Protein AF-A0A7W1RM24-F1 (afdb_monomer)

Mean predicted aligned error: 7.02 Å

Secondary structure (DSSP, 8-state):
----------PPP--HHHHHHHHHTTSSSHHHHHHHHHHHHHHTSS-EEETTEEE-----

Foldseek 3Di:
DDDPPPVPPPDDDDDPVVLLVVLVVVDDDPVSSLVVSQCCLQVVVDWDDDPNDTDSDHDD

Sequence (60 aa):
MKKNTQILKTRPRLSLGDLILAVSSCTKNTKETVATVADLLASGQVRVESNGRFNRARVC

pLDDT: m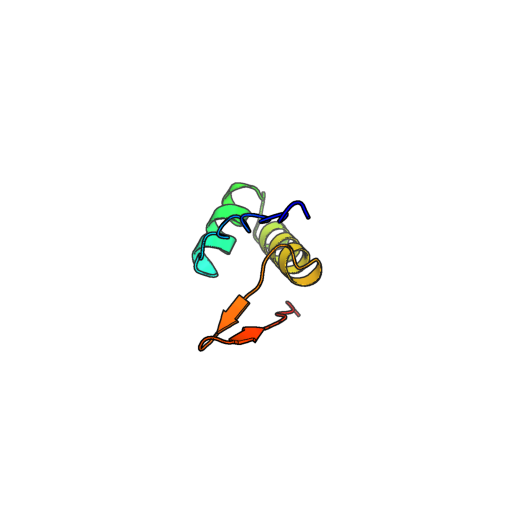ean 85.82, std 13.56, range [42.62, 97.06]

Radius of gyration: 14.71 Å; Cα contacts (8 Å, |Δi|>4): 38; chains: 1; bounding box: 21×28×51 Å

Solvent-accessible surface area (backbone atoms only — not comparable to full-atom values): 3972 Å² total; per-residue (Å²): 133,90,80,81,76,74,76,73,74,81,74,84,86,70,56,73,65,54,53,50,52,60,43,43,77,76,35,96,45,70,68,53,27,51,52,50,52,36,49,36,35,70,72,55,80,47,75,48,73,55,95,92,38,81,46,87,60,80,77,131

Structure (mmCIF, N/CA/C/O backbone):
data_AF-A0A7W1RM24-F1
#
_entry.id   AF-A0A7W1RM24-F1
#
loop_
_atom_site.group_PDB
_atom_site.id
_atom_site.type_symbol
_atom_site.label_atom_id
_atom_site.label_alt_id
_atom_site.label_comp_id
_atom_site.label_asym_id
_atom_site.label_entity_id
_atom_site.label_seq_id
_atom_site.pdbx_PDB_ins_code
_atom_site.Cartn_x
_atom_site.Cartn_y
_atom_site.Cartn_z
_atom_site.occupancy
_atom_site.B_iso_or_equiv
_atom_site.auth_seq_id
_atom_site.auth_comp_id
_atom_site.auth_asym_id
_atom_site.auth_atom_id
_atom_site.pdbx_PDB_model_num
ATOM 1 N N . MET A 1 1 ? -7.413 18.131 -37.400 1.00 42.62 1 MET A N 1
ATOM 2 C CA . MET A 1 1 ? -7.569 17.110 -36.334 1.00 42.62 1 MET A CA 1
ATOM 3 C C . MET A 1 1 ? -6.870 17.618 -35.074 1.00 42.62 1 MET A C 1
ATOM 5 O O . MET A 1 1 ? -5.656 17.778 -35.103 1.00 42.62 1 MET A O 1
ATOM 9 N N . LYS A 1 2 ? -7.609 17.972 -34.010 1.00 45.06 2 LYS A N 1
ATOM 10 C CA . LYS A 1 2 ? -7.016 18.462 -32.749 1.00 45.06 2 LYS A CA 1
ATOM 11 C C . LYS A 1 2 ? -6.293 17.304 -32.051 1.00 45.06 2 LYS A C 1
ATOM 13 O O . LYS A 1 2 ? -6.939 16.351 -31.627 1.00 45.06 2 LYS A O 1
ATOM 18 N N . LYS A 1 3 ? -4.962 17.373 -31.953 1.00 54.78 3 LYS A N 1
ATOM 19 C CA . LYS A 1 3 ? -4.161 16.432 -31.158 1.00 54.78 3 LYS A CA 1
ATOM 20 C C . LYS A 1 3 ? -4.405 16.754 -29.684 1.00 54.78 3 LYS A C 1
ATOM 22 O O . LYS A 1 3 ? -3.892 17.742 -29.174 1.00 54.78 3 LYS A O 1
ATOM 27 N N . ASN A 1 4 ? -5.247 15.958 -29.030 1.00 62.34 4 ASN A N 1
ATOM 28 C CA . ASN A 1 4 ? -5.466 16.022 -27.588 1.00 62.34 4 ASN A CA 1
ATOM 29 C C . ASN A 1 4 ? -4.250 15.381 -26.908 1.00 62.34 4 ASN A C 1
ATOM 31 O O . ASN A 1 4 ? -4.269 14.208 -26.541 1.00 62.34 4 ASN A O 1
ATOM 35 N N . THR A 1 5 ? -3.149 16.125 -26.811 1.00 61.19 5 THR A N 1
ATOM 36 C CA . THR A 1 5 ? -2.005 15.746 -25.983 1.00 61.19 5 THR A CA 1
ATOM 37 C C . THR A 1 5 ? -2.468 15.867 -24.538 1.00 61.19 5 THR A C 1
ATOM 39 O O . THR A 1 5 ? -2.335 16.909 -23.903 1.00 61.19 5 THR A O 1
ATOM 42 N N . GLN A 1 6 ? -3.099 14.810 -24.027 1.00 63.09 6 GLN A N 1
ATOM 43 C CA . GLN A 1 6 ? -3.281 14.641 -22.596 1.00 63.09 6 GLN A CA 1
ATOM 44 C C . GLN A 1 6 ? -1.869 14.565 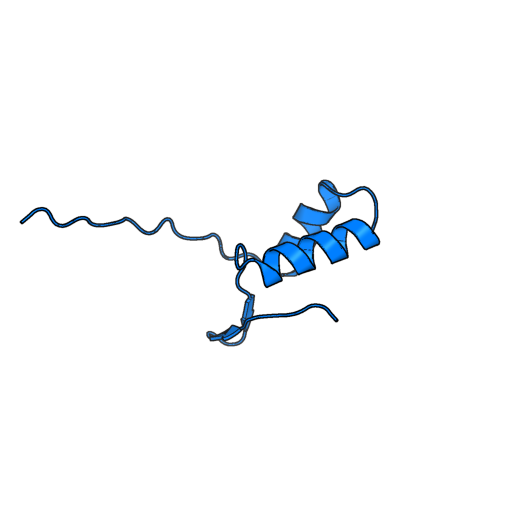-22.026 1.00 63.09 6 GLN A C 1
ATOM 46 O O . GLN A 1 6 ? -1.210 13.532 -22.120 1.00 63.09 6 GLN A O 1
ATOM 51 N N . ILE A 1 7 ? -1.364 15.694 -21.530 1.00 62.28 7 ILE A N 1
ATOM 52 C CA . ILE A 1 7 ? -0.139 15.746 -20.743 1.00 62.28 7 ILE A CA 1
ATOM 53 C C . ILE A 1 7 ? -0.459 14.903 -19.512 1.00 62.28 7 ILE A C 1
ATOM 55 O O . ILE A 1 7 ? -1.076 15.384 -18.562 1.00 62.28 7 ILE A O 1
ATOM 59 N N . LEU A 1 8 ? -0.167 13.603 -19.587 1.00 63.28 8 LEU A N 1
ATOM 60 C CA . LEU A 1 8 ? -0.318 12.675 -18.480 1.00 63.28 8 LEU A CA 1
ATOM 61 C C . LEU A 1 8 ? 0.535 13.256 -17.359 1.00 63.28 8 LEU A C 1
ATOM 63 O O . LEU A 1 8 ? 1.761 13.205 -17.436 1.00 63.28 8 LEU A O 1
ATOM 67 N N . LYS A 1 9 ? -0.110 13.887 -16.369 1.00 62.78 9 LYS A N 1
ATOM 68 C CA . LYS A 1 9 ? 0.576 14.437 -15.200 1.00 62.78 9 LYS A CA 1
ATOM 69 C C . LYS A 1 9 ? 1.499 13.350 -14.668 1.00 62.78 9 LYS A C 1
ATOM 71 O O . LYS A 1 9 ? 1.029 12.261 -14.327 1.00 62.78 9 LYS A O 1
ATOM 76 N N . THR A 1 10 ? 2.796 13.641 -14.640 1.00 67.94 10 THR A N 1
ATOM 77 C CA . THR A 1 10 ? 3.805 12.735 -14.105 1.00 67.94 10 THR A CA 1
ATOM 78 C C . THR A 1 10 ? 3.393 12.388 -12.684 1.00 67.94 10 THR A C 1
ATOM 80 O O . THR A 1 10 ? 3.352 13.259 -11.816 1.00 67.94 10 THR A O 1
ATOM 83 N N . ARG A 1 11 ? 3.007 11.130 -12.449 1.00 73.50 11 ARG A N 1
ATOM 84 C CA . ARG A 1 11 ? 2.698 10.683 -11.093 1.00 73.50 11 ARG A CA 1
ATOM 85 C C . ARG A 1 11 ? 4.016 10.666 -10.316 1.00 73.50 11 ARG A C 1
ATOM 87 O O . ARG A 1 11 ? 4.972 10.073 -10.822 1.00 73.50 11 ARG A O 1
ATOM 94 N N . PRO A 1 12 ? 4.098 11.313 -9.143 1.00 80.19 12 PRO A N 1
ATOM 95 C CA . PRO A 1 12 ? 5.308 11.261 -8.339 1.00 80.19 12 PRO A CA 1
ATOM 96 C C . PRO A 1 12 ? 5.608 9.801 -7.990 1.00 80.19 12 PRO A C 1
ATOM 98 O O . PRO A 1 12 ? 4.720 9.057 -7.568 1.00 80.19 12 PRO A O 1
ATOM 101 N N . ARG A 1 13 ? 6.855 9.383 -8.220 1.00 86.50 13 ARG A N 1
ATOM 102 C CA . ARG A 1 13 ? 7.354 8.091 -7.755 1.00 86.50 13 ARG A CA 1
ATOM 103 C C . ARG A 1 13 ? 7.812 8.271 -6.319 1.00 86.50 13 ARG A C 1
ATOM 105 O O . ARG A 1 13 ? 8.715 9.057 -6.060 1.00 86.50 13 ARG A O 1
ATOM 112 N N . LEU A 1 14 ? 7.164 7.555 -5.418 1.00 89.06 14 LEU A N 1
ATOM 113 C CA . LEU A 1 14 ? 7.469 7.545 -3.995 1.00 89.06 14 LEU A CA 1
ATOM 114 C C . LEU A 1 14 ? 7.775 6.111 -3.580 1.00 89.06 14 LEU A C 1
ATOM 116 O O . LEU A 1 14 ? 7.278 5.166 -4.205 1.00 89.06 14 LEU A O 1
ATOM 120 N N . SER A 1 15 ? 8.586 5.941 -2.539 1.00 91.56 15 SER A N 1
ATOM 121 C CA . SER A 1 15 ? 8.763 4.617 -1.953 1.00 91.56 15 SER A CA 1
ATOM 122 C C . SER A 1 15 ? 7.472 4.177 -1.252 1.00 91.56 15 SER A C 1
ATOM 124 O O . SER A 1 15 ? 6.630 4.995 -0.873 1.00 91.56 15 SER A O 1
ATOM 126 N N . LEU A 1 16 ? 7.308 2.868 -1.040 1.00 91.31 16 LEU A N 1
ATOM 127 C CA . LEU A 1 16 ? 6.199 2.364 -0.224 1.00 91.31 16 LEU A CA 1
ATOM 128 C C . LEU A 1 16 ? 6.260 2.928 1.208 1.00 91.31 16 LEU A C 1
ATOM 130 O O . LEU A 1 16 ? 5.219 3.196 1.801 1.00 91.31 16 LEU A O 1
ATOM 134 N N . GLY A 1 17 ? 7.469 3.149 1.735 1.00 93.94 17 GLY A N 1
ATOM 135 C CA . GLY A 1 17 ? 7.680 3.771 3.042 1.00 93.94 17 GLY A CA 1
ATOM 136 C C . GLY A 1 17 ? 7.138 5.198 3.105 1.00 93.94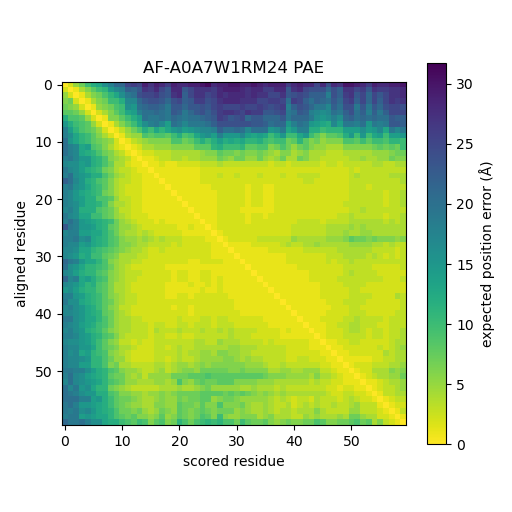 17 GLY A C 1
ATOM 137 O O . GLY A 1 17 ? 6.445 5.531 4.060 1.00 93.94 17 GLY A O 1
ATOM 138 N N . ASP A 1 18 ? 7.361 6.003 2.064 1.00 94.19 18 ASP A N 1
ATOM 139 C CA . ASP A 1 18 ? 6.846 7.379 1.996 1.00 94.19 18 ASP A CA 1
ATOM 140 C C . ASP A 1 18 ? 5.317 7.410 1.936 1.00 94.19 18 ASP A C 1
ATOM 142 O O . ASP A 1 18 ? 4.685 8.250 2.575 1.00 94.19 18 ASP A O 1
ATOM 146 N N . LEU A 1 19 ? 4.710 6.468 1.203 1.00 92.75 19 LEU A N 1
ATOM 147 C CA . LEU A 1 19 ? 3.256 6.315 1.184 1.00 92.75 19 LEU A CA 1
ATOM 148 C C . LEU A 1 19 ? 2.726 5.989 2.584 1.00 92.75 19 LEU A C 1
ATOM 150 O O . LEU A 1 19 ? 1.784 6.628 3.042 1.00 92.75 19 LEU A O 1
ATOM 154 N N . ILE A 1 20 ? 3.332 5.016 3.270 1.00 94.81 20 ILE A N 1
ATOM 155 C CA . ILE A 1 20 ? 2.926 4.632 4.628 1.00 94.81 20 ILE A CA 1
ATOM 156 C C . ILE A 1 20 ? 3.100 5.811 5.587 1.00 94.81 20 ILE A C 1
ATOM 158 O O . ILE A 1 20 ? 2.196 6.080 6.372 1.00 94.81 20 ILE A O 1
ATOM 162 N N . LEU A 1 21 ? 4.213 6.542 5.500 1.00 96.81 21 LEU A N 1
ATOM 163 C CA . LEU A 1 21 ? 4.479 7.702 6.345 1.00 96.81 21 LEU A CA 1
ATOM 164 C C . LEU A 1 21 ? 3.422 8.795 6.137 1.00 96.81 21 LEU A C 1
ATOM 166 O O . LEU A 1 21 ? 2.851 9.287 7.111 1.00 96.81 21 LEU A O 1
ATOM 170 N N . ALA A 1 22 ? 3.104 9.116 4.882 1.00 94.94 22 ALA A N 1
ATOM 171 C CA . ALA A 1 22 ? 2.078 10.096 4.542 1.00 94.94 22 ALA A CA 1
ATOM 172 C C . ALA A 1 22 ? 0.673 9.666 4.991 1.00 94.94 22 ALA A C 1
ATOM 174 O O . ALA A 1 22 ? -0.094 10.491 5.470 1.00 94.94 22 ALA A O 1
ATOM 175 N N . VAL A 1 23 ? 0.325 8.382 4.872 1.00 95.25 23 VAL A N 1
ATOM 176 C CA . VAL A 1 23 ? -0.969 7.882 5.361 1.00 95.25 23 VAL A CA 1
ATOM 177 C C . VAL A 1 23 ? -1.007 7.893 6.887 1.00 95.25 23 VAL A C 1
ATOM 179 O O . VAL A 1 23 ? -2.006 8.301 7.473 1.00 95.25 23 VAL A O 1
ATOM 182 N N . SER A 1 24 ? 0.086 7.495 7.541 1.00 96.44 24 SER A N 1
ATOM 183 C CA . SER A 1 24 ? 0.163 7.411 8.999 1.00 96.44 24 SER A CA 1
ATOM 184 C C . SER A 1 24 ? -0.064 8.762 9.675 1.00 96.44 24 SER A C 1
ATOM 186 O O . SER A 1 24 ? -0.722 8.807 10.710 1.00 96.44 24 SER A O 1
ATOM 188 N N . SER A 1 25 ? 0.383 9.865 9.059 1.00 96.75 25 SER A N 1
ATOM 189 C CA . SER A 1 25 ? 0.164 11.221 9.577 1.00 96.75 25 SER A CA 1
ATOM 190 C C . SER A 1 25 ? -1.295 11.687 9.480 1.00 96.75 25 SER A C 1
ATOM 192 O O . SER A 1 25 ? -1.682 12.622 10.180 1.00 96.75 25 SER A O 1
ATOM 194 N N . CYS A 1 26 ? -2.116 11.031 8.652 1.00 95.69 26 CYS A N 1
ATOM 195 C CA . CYS A 1 26 ? -3.545 11.313 8.494 1.00 95.69 26 CYS A CA 1
ATOM 196 C C . CYS A 1 26 ? -4.458 10.342 9.261 1.00 95.69 26 CYS A C 1
ATOM 198 O O . CYS A 1 26 ? -5.664 10.571 9.331 1.00 95.69 26 CYS A O 1
ATOM 200 N N . THR A 1 27 ? -3.913 9.261 9.821 1.00 97.06 27 THR A N 1
ATOM 201 C CA . THR A 1 27 ? -4.679 8.215 10.523 1.00 97.06 27 THR A CA 1
ATOM 202 C C . THR A 1 27 ? -4.393 8.219 12.019 1.00 97.06 27 THR A C 1
ATOM 204 O O . THR A 1 27 ? -3.310 8.605 12.447 1.00 97.06 27 THR A O 1
ATOM 207 N N . LYS A 1 28 ? -5.340 7.756 12.840 1.00 95.00 28 LYS A N 1
ATOM 208 C CA . LYS A 1 28 ? -5.202 7.795 14.306 1.00 95.00 28 LYS A CA 1
ATOM 209 C C . LYS A 1 28 ? -4.375 6.646 14.871 1.00 95.00 28 LYS A C 1
ATOM 211 O O . LYS A 1 28 ? -3.876 6.742 15.989 1.00 95.00 28 LYS A O 1
ATOM 216 N N . ASN A 1 29 ? -4.288 5.529 14.153 1.00 95.94 29 ASN A N 1
A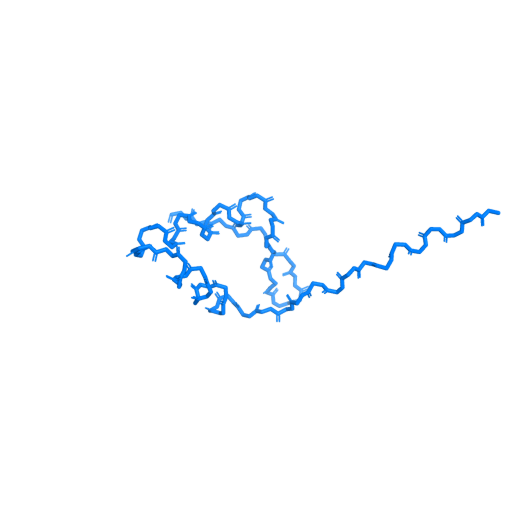TOM 217 C CA . ASN A 1 29 ? -3.598 4.329 14.609 1.00 95.94 29 ASN A CA 1
ATOM 218 C C . ASN A 1 29 ? -3.125 3.463 13.433 1.00 95.94 29 ASN A C 1
ATOM 220 O O . ASN A 1 29 ? -3.537 3.645 12.289 1.00 95.94 29 ASN A O 1
ATOM 224 N N . THR A 1 30 ? -2.303 2.464 13.747 1.00 95.44 30 THR A N 1
ATOM 225 C CA . THR A 1 30 ? -1.718 1.545 12.763 1.00 95.44 30 THR A CA 1
ATOM 226 C C . THR A 1 30 ? -2.754 0.703 12.019 1.00 95.44 30 THR A C 1
ATOM 228 O O . THR A 1 30 ? -2.548 0.407 10.845 1.00 95.44 30 THR A O 1
ATOM 231 N N . LYS A 1 31 ? -3.883 0.341 12.648 1.00 95.81 31 LYS A N 1
ATOM 232 C CA . LYS A 1 31 ? -4.961 -0.407 11.973 1.00 95.81 31 LYS A CA 1
ATOM 233 C C . LYS A 1 31 ? -5.604 0.429 10.866 1.00 95.81 31 LYS A C 1
ATOM 235 O O . LYS A 1 31 ? -5.784 -0.072 9.762 1.00 95.81 31 LYS A O 1
ATOM 240 N N . GLU A 1 32 ? -5.898 1.698 11.144 1.00 96.50 32 GLU A N 1
ATOM 241 C CA . GLU A 1 32 ? -6.418 2.652 10.158 1.00 96.50 32 GLU A CA 1
ATOM 242 C C . GLU A 1 32 ? -5.403 2.913 9.044 1.00 96.50 32 GLU A C 1
ATOM 244 O O . GLU A 1 32 ? -5.784 2.941 7.874 1.00 96.50 32 GLU A O 1
ATOM 249 N N . THR A 1 33 ? -4.111 3.037 9.375 1.00 96.75 33 THR A N 1
ATOM 250 C CA . THR A 1 33 ? -3.046 3.175 8.370 1.00 96.75 33 THR A CA 1
ATOM 251 C C . THR A 1 33 ? -3.040 1.985 7.412 1.00 96.75 33 THR A C 1
ATOM 253 O O . THR A 1 33 ? -3.072 2.173 6.198 1.00 96.75 33 THR A O 1
ATOM 256 N N . VAL A 1 34 ? -3.036 0.756 7.942 1.00 95.38 34 VAL A N 1
ATOM 257 C CA . VAL A 1 34 ? -2.997 -0.472 7.132 1.00 95.38 34 VAL A CA 1
ATOM 258 C C . VAL A 1 34 ? -4.250 -0.606 6.268 1.00 95.38 34 VAL A C 1
ATOM 260 O O . VAL A 1 34 ? -4.124 -0.878 5.075 1.00 95.38 34 VAL A O 1
ATOM 263 N N . ALA A 1 35 ? -5.437 -0.361 6.832 1.00 96.06 35 ALA A N 1
ATOM 264 C CA . ALA A 1 35 ? -6.695 -0.394 6.085 1.00 96.06 35 ALA A CA 1
ATOM 265 C C . ALA A 1 35 ? -6.697 0.628 4.936 1.00 96.06 35 ALA A C 1
ATOM 267 O O . ALA A 1 35 ? -6.986 0.283 3.794 1.00 96.06 35 ALA A O 1
ATOM 268 N N . THR A 1 36 ? -6.268 1.862 5.209 1.00 96.50 36 THR A N 1
ATOM 269 C CA . THR A 1 36 ? -6.212 2.928 4.200 1.00 96.50 36 THR A CA 1
ATOM 270 C C . THR A 1 36 ? -5.212 2.604 3.087 1.00 96.50 36 THR A C 1
ATOM 272 O O . THR A 1 36 ? -5.513 2.774 1.906 1.00 96.50 36 THR A O 1
ATOM 275 N N . VAL A 1 37 ? -4.022 2.095 3.428 1.00 95.00 37 VAL A N 1
ATOM 276 C CA . VAL A 1 37 ? -3.033 1.665 2.424 1.00 95.00 37 VAL A CA 1
ATOM 277 C C . VAL A 1 37 ? -3.584 0.511 1.580 1.00 95.00 37 VAL A C 1
ATOM 279 O O . VAL A 1 37 ? -3.424 0.523 0.357 1.00 95.00 37 VAL A O 1
ATOM 282 N N . ALA A 1 38 ? -4.267 -0.456 2.198 1.00 94.81 38 ALA A N 1
ATOM 283 C CA . ALA A 1 38 ? -4.914 -1.553 1.486 1.00 94.81 38 ALA A CA 1
ATOM 284 C C . ALA A 1 38 ? -5.981 -1.045 0.500 1.00 94.81 38 ALA A C 1
ATOM 286 O O . ALA A 1 38 ? -5.991 -1.476 -0.656 1.00 94.81 38 ALA A O 1
ATOM 287 N N . ASP A 1 39 ? -6.805 -0.078 0.905 1.00 94.88 39 ASP A N 1
ATOM 288 C CA . ASP A 1 39 ? -7.831 0.530 0.054 1.00 94.88 39 ASP A CA 1
ATOM 289 C C . ASP A 1 39 ? -7.232 1.295 -1.133 1.00 94.88 39 ASP A C 1
ATOM 291 O O . ASP A 1 39 ? -7.707 1.173 -2.268 1.00 94.88 39 ASP A O 1
ATOM 295 N N . LEU A 1 40 ? -6.148 2.050 -0.927 1.00 93.69 40 LEU A N 1
ATOM 296 C CA . LEU A 1 40 ? -5.453 2.764 -2.007 1.00 93.69 40 LEU A CA 1
ATOM 297 C C . LEU A 1 40 ? -4.854 1.803 -3.045 1.00 93.69 40 LEU A C 1
ATOM 299 O O . LEU A 1 40 ? -4.883 2.086 -4.250 1.00 93.69 40 LEU A O 1
ATOM 303 N N . LEU A 1 41 ? -4.339 0.658 -2.589 1.00 92.69 41 LEU A N 1
ATOM 304 C CA . LEU A 1 41 ? -3.829 -0.408 -3.451 1.00 92.69 41 LEU A CA 1
ATOM 305 C C . LEU A 1 41 ? -4.959 -1.131 -4.196 1.00 92.69 41 LEU A C 1
ATOM 307 O O . LEU A 1 41 ? -4.853 -1.371 -5.402 1.00 92.69 41 LEU A O 1
ATOM 311 N N . ALA A 1 42 ? -6.060 -1.444 -3.511 1.00 92.00 42 ALA A N 1
ATOM 312 C CA . ALA A 1 42 ? -7.204 -2.142 -4.090 1.00 92.00 42 ALA A CA 1
ATOM 313 C C . ALA A 1 42 ? -7.933 -1.293 -5.146 1.00 92.00 42 ALA A C 1
ATOM 315 O O . ALA A 1 42 ? -8.259 -1.801 -6.228 1.00 92.00 42 ALA A O 1
ATOM 316 N N . SER A 1 43 ? -8.124 -0.002 -4.852 1.00 92.25 43 SER A N 1
ATOM 317 C CA . SER A 1 43 ? -8.766 0.986 -5.732 1.00 92.25 43 SER A CA 1
ATOM 318 C C . SER A 1 43 ? -7.897 1.415 -6.919 1.00 92.25 43 SER A C 1
ATOM 320 O O . SER A 1 43 ? -8.406 2.002 -7.872 1.00 92.25 43 SER A O 1
ATOM 322 N N . GLY A 1 44 ? -6.593 1.118 -6.900 1.00 90.19 44 GLY A N 1
ATOM 323 C CA . GLY A 1 44 ? -5.667 1.481 -7.976 1.00 90.19 44 GLY A CA 1
ATOM 324 C C . GLY A 1 44 ? -5.297 2.967 -8.009 1.00 90.19 44 GLY A C 1
ATOM 325 O O . GLY A 1 44 ? -4.736 3.439 -9.006 1.00 90.19 44 GLY A O 1
ATOM 326 N N . GLN A 1 45 ? -5.578 3.708 -6.931 1.00 90.19 45 GLN A N 1
ATOM 327 C CA . GLN A 1 45 ? -5.087 5.078 -6.761 1.00 90.19 45 GLN A CA 1
ATOM 328 C C . GLN A 1 45 ? -3.556 5.100 -6.732 1.00 90.19 45 GLN A C 1
ATOM 330 O O . GLN A 1 45 ? -2.932 5.952 -7.373 1.00 90.19 45 GLN A O 1
ATOM 335 N N . VAL A 1 46 ? -2.957 4.096 -6.084 1.00 90.81 46 VAL A N 1
ATOM 336 C CA . VAL A 1 46 ? -1.514 3.848 -6.105 1.00 90.81 46 VAL A CA 1
ATOM 337 C C . VAL A 1 46 ? -1.187 2.556 -6.853 1.00 90.81 46 VAL A C 1
ATOM 339 O O . VAL A 1 46 ? -1.967 1.606 -6.892 1.00 90.81 46 VAL A O 1
ATOM 342 N N . ARG A 1 47 ? -0.014 2.529 -7.486 1.00 89.25 47 ARG A N 1
ATOM 343 C CA . ARG A 1 47 ? 0.528 1.351 -8.172 1.00 89.25 47 ARG A CA 1
ATOM 344 C C . ARG A 1 47 ? 1.901 1.073 -7.596 1.00 89.25 47 ARG A C 1
ATOM 346 O O . ARG A 1 47 ? 2.706 1.992 -7.486 1.00 89.25 47 ARG A O 1
ATOM 353 N N . VAL A 1 48 ? 2.166 -0.183 -7.265 1.00 89.88 48 VAL A N 1
ATOM 354 C CA . VAL A 1 48 ? 3.475 -0.589 -6.756 1.00 89.88 48 VAL A CA 1
ATOM 355 C C . VAL A 1 48 ? 4.345 -0.969 -7.941 1.00 89.88 48 VAL A C 1
ATOM 357 O O . VAL A 1 48 ? 3.949 -1.797 -8.757 1.00 89.88 48 VAL A O 1
ATOM 360 N N . GLU A 1 49 ? 5.514 -0.354 -8.048 1.00 90.62 49 GLU A N 1
ATOM 361 C CA . GLU A 1 49 ? 6.548 -0.733 -9.007 1.00 90.62 49 GLU A CA 1
ATOM 362 C C . GLU A 1 49 ? 7.590 -1.598 -8.288 1.00 90.62 49 GLU A C 1
ATOM 364 O O . GLU A 1 49 ? 8.076 -1.236 -7.219 1.00 90.62 49 GLU A O 1
ATOM 369 N N . SER A 1 50 ? 7.927 -2.750 -8.859 1.00 89.00 50 SER A N 1
ATOM 370 C CA . SER A 1 50 ? 9.011 -3.6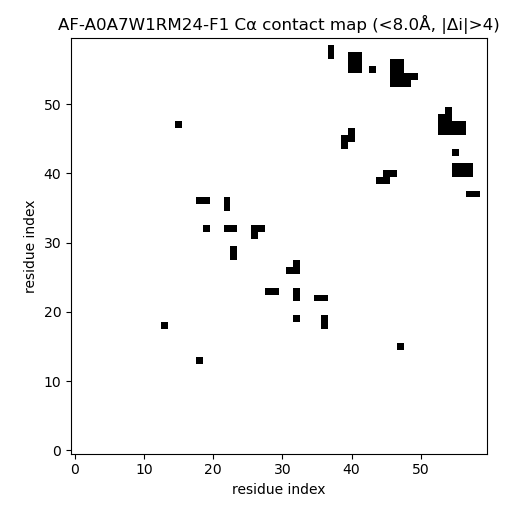14 -8.392 1.00 89.00 50 SER A CA 1
ATO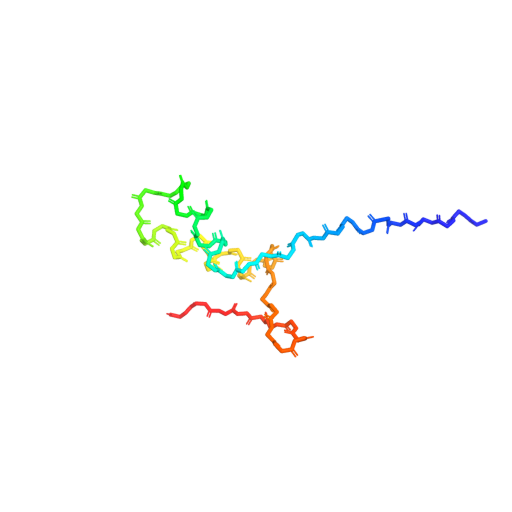M 371 C C . SER A 1 50 ? 9.778 -4.115 -9.607 1.00 89.00 50 SER A C 1
ATOM 373 O O . SER A 1 50 ? 9.182 -4.656 -10.538 1.00 89.00 50 SER A O 1
ATOM 3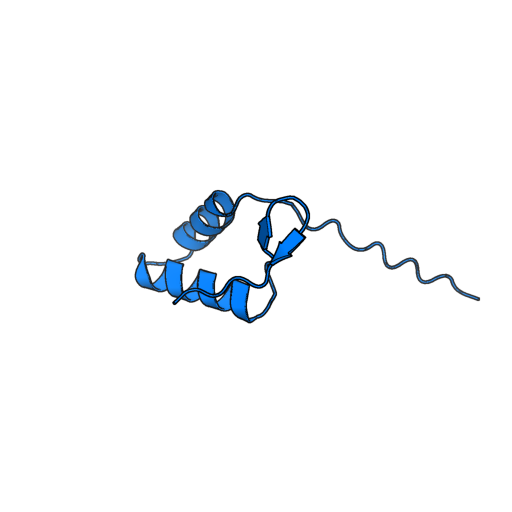75 N N . ASN A 1 51 ? 11.094 -3.894 -9.631 1.00 89.38 51 ASN A N 1
ATOM 376 C CA . ASN A 1 51 ? 11.972 -4.287 -10.740 1.00 89.38 51 ASN A CA 1
ATOM 377 C C . ASN A 1 51 ? 11.466 -3.808 -12.119 1.00 89.38 51 ASN A C 1
ATOM 379 O O . ASN A 1 51 ? 11.454 -4.565 -13.088 1.00 89.38 51 ASN A O 1
ATOM 383 N N . GLY A 1 52 ? 10.976 -2.564 -12.196 1.00 87.00 52 GLY A N 1
ATOM 384 C CA . GLY A 1 52 ? 10.444 -1.971 -13.430 1.00 87.00 52 GLY A CA 1
ATOM 385 C C . GLY A 1 52 ? 9.076 -2.504 -13.871 1.00 87.00 52 GLY A C 1
ATOM 386 O O . GLY A 1 52 ? 8.588 -2.145 -14.942 1.00 87.00 52 GLY A O 1
ATOM 387 N N . ARG A 1 53 ? 8.437 -3.36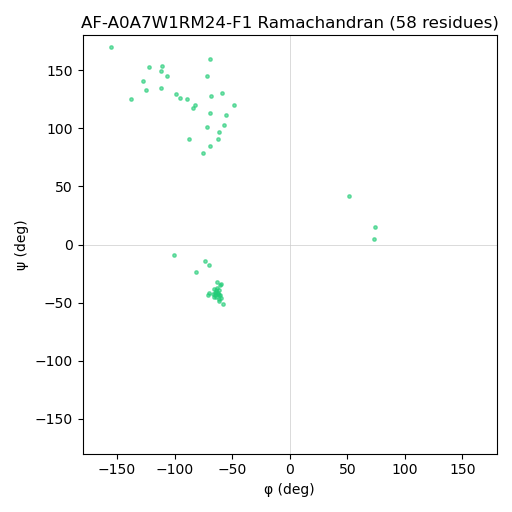7 -13.071 1.00 89.62 53 ARG A N 1
ATOM 388 C CA . ARG A 1 53 ? 7.104 -3.916 -13.345 1.00 89.62 53 ARG A CA 1
ATOM 389 C C . ARG A 1 53 ? 6.094 -3.385 -12.341 1.00 89.62 53 ARG A C 1
ATOM 391 O O . ARG A 1 53 ? 6.337 -3.376 -11.138 1.00 89.62 53 ARG A O 1
ATOM 398 N N . PHE A 1 54 ? 4.936 -2.963 -12.840 1.00 89.81 54 PHE A N 1
ATOM 399 C CA . PHE A 1 54 ? 3.826 -2.566 -11.981 1.00 89.81 54 PHE A CA 1
ATOM 400 C C . PHE A 1 54 ? 3.047 -3.793 -11.522 1.00 89.81 54 PHE A C 1
ATOM 402 O O . PHE A 1 54 ? 2.459 -4.498 -12.341 1.00 89.81 54 PHE A O 1
ATOM 409 N N . ASN A 1 55 ? 2.989 -3.988 -10.212 1.00 87.12 55 ASN A N 1
ATOM 410 C CA . ASN A 1 55 ? 2.270 -5.075 -9.576 1.00 87.12 55 ASN A CA 1
ATOM 411 C C . ASN A 1 55 ? 0.993 -4.554 -8.916 1.00 87.12 55 ASN A C 1
ATOM 413 O O . ASN A 1 55 ? 0.950 -3.453 -8.356 1.00 87.12 55 ASN A O 1
ATOM 417 N N . ARG A 1 56 ? -0.056 -5.377 -8.951 1.00 85.25 56 ARG A N 1
ATOM 418 C CA . ARG A 1 56 ? -1.268 -5.144 -8.168 1.00 85.25 56 ARG A CA 1
ATOM 419 C C . ARG A 1 56 ? -1.068 -5.772 -6.794 1.00 85.25 56 ARG A C 1
ATOM 421 O O . ARG A 1 56 ? -1.319 -6.960 -6.617 1.00 85.25 56 ARG A O 1
ATOM 428 N N . ALA A 1 57 ? -0.552 -4.986 -5.855 1.00 86.62 57 ALA A N 1
ATOM 429 C CA . ALA A 1 57 ? -0.372 -5.456 -4.490 1.00 86.62 57 ALA A CA 1
ATOM 430 C C . ALA A 1 57 ? -1.729 -5.587 -3.780 1.00 86.62 57 ALA A C 1
ATOM 432 O O . ALA A 1 57 ? -2.653 -4.809 -4.025 1.00 86.62 57 ALA A O 1
ATOM 433 N N . ARG A 1 58 ? -1.833 -6.592 -2.912 1.00 83.44 58 ARG A N 1
ATOM 434 C CA . ARG A 1 58 ? -2.944 -6.799 -1.983 1.00 83.44 58 ARG A CA 1
ATOM 435 C C . ARG A 1 58 ? -2.353 -6.954 -0.590 1.00 83.44 58 ARG A C 1
ATOM 437 O O . ARG A 1 58 ? -1.294 -7.561 -0.450 1.00 83.44 58 ARG A O 1
ATOM 444 N N . VAL A 1 59 ? -3.026 -6.383 0.397 1.00 81.38 59 VAL A N 1
ATOM 445 C CA . VAL A 1 59 ? -2.709 -6.587 1.811 1.00 81.38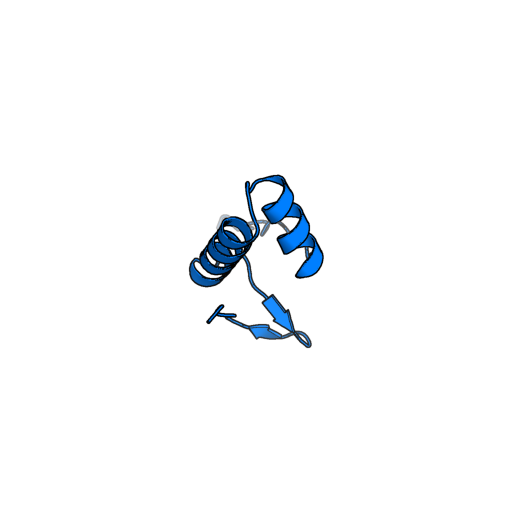 59 VAL A CA 1
ATOM 446 C C . VAL A 1 59 ? -3.638 -7.698 2.299 1.00 81.38 59 VAL A C 1
ATOM 448 O O . VAL A 1 59 ? -4.842 -7.614 2.052 1.00 81.38 59 VAL A O 1
ATOM 451 N N . CYS A 1 60 ? -3.068 -8.745 2.894 1.00 74.88 60 CYS A N 1
ATOM 452 C CA . CYS A 1 60 ? -3.781 -9.904 3.431 1.00 74.88 60 CYS A CA 1
ATOM 453 C C . CYS A 1 60 ? -3.649 -9.935 4.952 1.00 74.88 60 CYS A C 1
ATOM 455 O O . CYS A 1 60 ? -2.572 -9.518 5.439 1.00 74.88 60 CYS A O 1
#